Protein AF-A0A5M5BTI8-F1 (afdb_monomer_lite)

InterPro domains:
  IPR045793 PcRGLX/YetA-like [PTHR40081] (1-176)
  IPR048331 PcRGLX/YetA-like, C-terminal alpha/alpha toroid domain [PF21346] (1-176)

pLDDT: mean 92.95, std 5.81, range [56.09, 98.31]

Secondary structure (DSSP, 8-state):
--HHHHHHHHHHHHHHHTSTTGGGBSSS--EE-TTT--EE--S-TT-B---HHHIIIIIHHHHHHHHHH---HHHHHHHHHHHHHHHHHHHHHH------HHHHHHHHHHHT-HHHHHHHHHHHTEEETTEEPPP---EEE-TTTSSS-EEE-TT--HHHHHHHHHHHHHHHHHSPPP-

Structure (mmCIF, N/CA/C/O backbone):
data_AF-A0A5M5BTI8-F1
#
_entry.id   AF-A0A5M5BTI8-F1
#
loop_
_atom_site.group_PDB
_atom_site.id
_atom_site.type_symbol
_atom_site.label_atom_id
_atom_site.label_alt_id
_atom_site.label_comp_id
_atom_site.label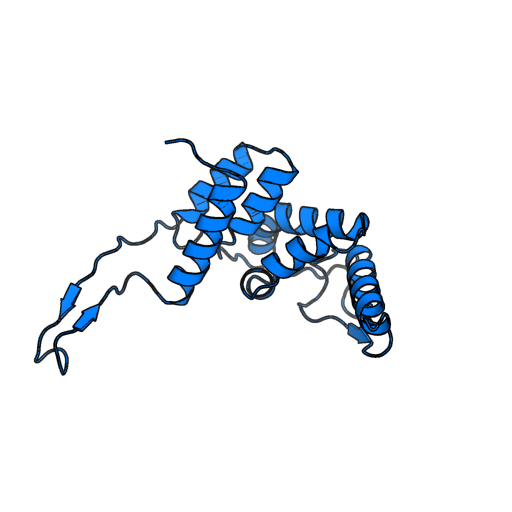_asym_id
_atom_site.label_entity_id
_atom_site.label_seq_id
_atom_site.pdbx_PDB_ins_code
_atom_site.Cartn_x
_atom_site.Cartn_y
_atom_site.Cartn_z
_atom_site.occupancy
_atom_site.B_iso_or_equiv
_atom_site.auth_seq_id
_atom_site.auth_comp_id
_atom_site.auth_asym_id
_atom_site.auth_atom_id
_atom_site.pdbx_PDB_model_num
ATOM 1 N N . GLY A 1 1 ? -28.841 -7.695 1.514 1.00 74.44 1 GLY A N 1
ATOM 2 C CA . GLY A 1 1 ? -27.652 -8.515 1.833 1.00 74.44 1 GLY A CA 1
ATOM 3 C C . GLY A 1 1 ? -27.593 -8.797 3.325 1.00 74.44 1 GLY A C 1
ATOM 4 O O . GLY A 1 1 ? -28.311 -8.140 4.067 1.00 74.44 1 GLY A O 1
ATOM 5 N N . ASN A 1 2 ? -26.773 -9.762 3.759 1.00 89.56 2 ASN A N 1
ATOM 6 C CA . ASN A 1 2 ? -26.616 -10.135 5.174 1.00 89.56 2 ASN A CA 1
ATOM 7 C C . ASN A 1 2 ? -25.820 -9.060 5.940 1.00 89.56 2 ASN A C 1
ATOM 9 O O . ASN A 1 2 ? -24.649 -8.824 5.641 1.00 89.56 2 ASN A O 1
ATOM 13 N N . THR A 1 3 ? -26.453 -8.414 6.921 1.00 92.50 3 THR A N 1
ATOM 14 C CA . THR A 1 3 ? -25.861 -7.297 7.673 1.00 92.50 3 THR A CA 1
ATOM 15 C C . THR A 1 3 ? -24.762 -7.728 8.637 1.00 92.50 3 THR A C 1
ATOM 17 O O . THR A 1 3 ? -23.884 -6.923 8.918 1.00 92.50 3 THR A O 1
ATOM 20 N N . ALA A 1 4 ? -24.722 -8.995 9.062 1.00 93.31 4 ALA A N 1
ATOM 21 C CA . ALA A 1 4 ? -23.727 -9.476 10.019 1.00 93.31 4 ALA A CA 1
ATOM 22 C C . ALA A 1 4 ? -22.282 -9.286 9.522 1.00 93.31 4 ALA A C 1
ATOM 24 O O . ALA A 1 4 ? -21.395 -8.953 10.301 1.00 93.31 4 ALA A O 1
ATOM 25 N N . TYR A 1 5 ? -22.031 -9.456 8.220 1.00 92.44 5 TYR A N 1
ATOM 26 C CA . TYR A 1 5 ? -20.694 -9.255 7.650 1.00 92.44 5 TYR A CA 1
ATOM 27 C C . TYR A 1 5 ? -20.324 -7.777 7.536 1.00 92.44 5 TYR A C 1
ATOM 29 O O . TYR A 1 5 ? -19.199 -7.402 7.856 1.00 92.44 5 TYR A O 1
ATOM 37 N N . ARG A 1 6 ? -21.281 -6.931 7.136 1.00 93.12 6 ARG A N 1
ATOM 38 C CA . ARG A 1 6 ? -21.102 -5.473 7.126 1.00 93.12 6 ARG A CA 1
ATOM 39 C C . ARG A 1 6 ? -20.746 -4.976 8.526 1.00 93.12 6 ARG A C 1
ATOM 41 O O . ARG A 1 6 ? -19.808 -4.203 8.682 1.00 93.12 6 ARG A O 1
ATOM 48 N N . ASP A 1 7 ? -21.472 -5.445 9.533 1.00 95.00 7 ASP A N 1
ATOM 49 C CA . ASP A 1 7 ? -21.300 -4.993 10.911 1.00 95.00 7 ASP A CA 1
ATOM 50 C C . ASP A 1 7 ? -19.938 -5.433 11.479 1.00 95.00 7 ASP A C 1
ATOM 52 O O . ASP A 1 7 ? -19.301 -4.651 12.180 1.00 95.00 7 ASP A O 1
ATOM 56 N N . LYS A 1 8 ? -19.418 -6.607 11.081 1.00 96.12 8 LYS A N 1
ATOM 57 C CA . LYS A 1 8 ? -18.038 -7.030 11.398 1.00 96.12 8 LYS A CA 1
ATOM 58 C C . LYS A 1 8 ? -16.972 -6.138 10.763 1.00 96.12 8 LYS A C 1
ATOM 60 O O . LYS A 1 8 ? -15.989 -5.816 11.423 1.00 96.12 8 LYS A O 1
ATOM 65 N N . ILE A 1 9 ? -17.154 -5.729 9.505 1.00 94.62 9 ILE A N 1
ATOM 66 C CA . ILE A 1 9 ? -16.230 -4.803 8.825 1.00 94.62 9 ILE A CA 1
ATOM 67 C C . ILE A 1 9 ? -16.205 -3.460 9.565 1.00 94.62 9 ILE A C 1
ATOM 69 O O . ILE A 1 9 ? -15.134 -2.952 9.891 1.00 94.62 9 ILE A O 1
ATOM 73 N N . ILE A 1 10 ? -17.384 -2.931 9.908 1.00 95.69 10 ILE A N 1
ATOM 74 C CA . ILE A 1 10 ? -17.522 -1.689 10.680 1.00 95.69 10 ILE A CA 1
ATOM 75 C C . ILE A 1 10 ? -16.850 -1.821 12.053 1.00 95.69 10 ILE A C 1
ATOM 77 O O . ILE A 1 10 ? -16.136 -0.907 12.467 1.00 95.69 10 ILE A O 1
ATOM 81 N N . ALA A 1 11 ? -17.057 -2.941 12.754 1.00 97.25 11 ALA A N 1
ATOM 82 C CA . ALA A 1 11 ? -16.425 -3.205 14.043 1.00 97.25 11 ALA A CA 1
ATOM 83 C C . ALA A 1 11 ? -14.894 -3.193 13.928 1.00 97.25 11 ALA A C 1
ATOM 85 O O . ALA A 1 11 ? -14.240 -2.471 14.677 1.00 97.25 11 ALA A O 1
ATOM 86 N N . GLY A 1 12 ? -14.331 -3.891 12.937 1.00 96.38 12 GLY A N 1
ATOM 87 C CA . GLY A 1 12 ? -12.887 -3.920 12.698 1.00 96.38 12 GLY A CA 1
ATOM 88 C C . GLY A 1 12 ? -12.301 -2.541 12.376 1.00 96.38 12 GLY A C 1
ATOM 89 O O . GLY A 1 12 ? -11.297 -2.146 12.969 1.00 96.38 12 GLY A O 1
ATOM 90 N N . MET A 1 13 ? -12.952 -1.766 11.502 1.00 95.94 13 MET A N 1
ATOM 91 C CA . MET A 1 13 ? -12.521 -0.400 11.160 1.00 95.94 13 MET A CA 1
ATOM 92 C C . MET A 1 13 ? -12.510 0.515 12.393 1.00 95.94 13 MET A C 1
ATOM 94 O O . MET A 1 13 ? -11.534 1.230 12.627 1.00 95.94 13 MET A O 1
ATOM 98 N N . LYS A 1 14 ? -13.565 0.459 13.219 1.00 96.88 14 LYS A N 1
ATOM 99 C CA . LYS A 1 14 ? -13.649 1.229 14.470 1.00 96.88 14 LYS A CA 1
ATOM 100 C C . LYS A 1 14 ? -12.602 0.788 15.487 1.00 96.88 14 LYS A C 1
ATOM 102 O O . LYS A 1 14 ? -11.976 1.640 16.110 1.00 96.88 14 LYS A O 1
ATOM 107 N N . SER A 1 15 ? -12.378 -0.519 15.623 1.00 96.94 15 SER A N 1
ATOM 108 C CA . SER A 1 15 ? -11.334 -1.073 16.483 1.00 96.94 15 SER A CA 1
ATOM 109 C C . SER A 1 15 ? -9.951 -0.550 16.108 1.00 96.94 15 SER A C 1
ATOM 111 O O . SER A 1 15 ? -9.228 -0.085 16.982 1.00 96.94 15 SER A O 1
ATOM 113 N N . ILE A 1 16 ? -9.587 -0.562 14.821 1.00 95.44 16 ILE A N 1
ATOM 114 C CA . ILE A 1 16 ? -8.277 -0.065 14.376 1.00 95.44 16 ILE A CA 1
ATOM 115 C C . ILE A 1 16 ? -8.135 1.439 14.633 1.00 95.44 16 ILE A C 1
ATOM 117 O O . ILE A 1 16 ? -7.068 1.885 15.053 1.00 95.44 16 ILE A O 1
ATOM 121 N N . ALA A 1 17 ? -9.193 2.224 14.410 1.00 95.75 17 ALA A N 1
ATOM 122 C CA . ALA A 1 17 ? -9.155 3.676 14.585 1.00 95.75 17 ALA A CA 1
ATOM 123 C C . ALA A 1 17 ? -8.848 4.115 16.032 1.00 95.75 17 ALA A C 1
ATOM 125 O O . ALA A 1 17 ? -8.283 5.192 16.228 1.00 95.75 17 ALA A O 1
ATOM 126 N N . VAL A 1 18 ? -9.176 3.282 17.029 1.00 95.44 18 VAL A N 1
ATOM 127 C CA . VAL A 1 18 ? -8.920 3.556 18.456 1.00 95.44 18 VAL A CA 1
ATOM 128 C C . VAL A 1 18 ? -7.632 2.924 18.994 1.00 95.44 18 VAL A C 1
ATOM 130 O O . VAL A 1 18 ? -7.297 3.131 20.160 1.00 95.44 18 VAL A O 1
ATOM 133 N N . LEU A 1 19 ? -6.894 2.157 18.182 1.00 95.25 19 LEU A N 1
ATOM 134 C CA . LEU A 1 19 ? -5.602 1.613 18.604 1.00 95.25 19 LEU A CA 1
ATOM 135 C C . LEU A 1 19 ? -4.581 2.742 18.843 1.00 95.25 19 LEU A C 1
ATOM 137 O O . LEU A 1 19 ? -4.604 3.732 18.107 1.00 95.25 19 LEU A O 1
ATOM 141 N N . PRO A 1 20 ? -3.629 2.582 19.788 1.00 93.50 20 PRO A N 1
ATOM 142 C CA . PRO A 1 20 ? -2.697 3.645 20.184 1.00 93.50 20 PRO A CA 1
ATOM 143 C C . PRO A 1 20 ? -1.951 4.306 19.019 1.00 93.50 20 PRO A C 1
ATOM 145 O O . PRO A 1 20 ? -1.828 5.526 18.979 1.00 93.50 20 PRO A O 1
ATOM 148 N N . ASN A 1 21 ? -1.503 3.503 18.048 1.00 94.25 21 ASN A N 1
ATOM 149 C CA . ASN A 1 21 ? -0.819 3.961 16.836 1.00 94.25 21 ASN A CA 1
ATOM 150 C C . ASN A 1 21 ? -1.608 3.621 15.559 1.00 94.25 21 ASN A C 1
ATOM 152 O O . ASN A 1 21 ? -1.045 3.599 14.462 1.00 94.25 21 ASN A O 1
ATOM 156 N N . ARG A 1 22 ? -2.913 3.332 15.685 1.00 94.75 22 ARG A N 1
ATOM 157 C CA . ARG A 1 22 ? -3.812 2.995 14.568 1.00 94.75 22 ARG A CA 1
ATOM 158 C C . ARG A 1 22 ? -3.235 1.871 13.698 1.00 94.75 22 ARG A C 1
ATOM 160 O O . ARG A 1 22 ? -2.819 0.851 14.246 1.00 94.75 22 ARG A O 1
ATOM 167 N N . LEU A 1 23 ? -3.154 2.060 12.375 1.00 94.62 23 LEU A N 1
ATOM 168 C CA . LEU A 1 23 ? -2.601 1.087 11.422 1.00 94.62 23 LEU A CA 1
ATOM 169 C C . LEU A 1 23 ? -1.111 0.757 11.635 1.00 94.62 23 LEU A C 1
ATOM 171 O O . LEU A 1 23 ? -0.641 -0.233 11.083 1.00 94.62 23 LEU A O 1
ATOM 175 N N . PHE A 1 24 ? -0.372 1.541 12.427 1.00 95.69 24 PHE A N 1
ATOM 176 C CA . PHE A 1 24 ? 1.012 1.220 12.789 1.00 95.69 24 PHE A CA 1
ATOM 177 C C . PHE A 1 24 ? 1.113 0.335 14.038 1.00 95.69 24 PHE A C 1
ATOM 179 O O . PHE A 1 24 ? 2.211 -0.072 14.393 1.00 95.69 24 PHE A O 1
ATOM 186 N N . THR A 1 25 ? 0.008 0.040 14.728 1.00 94.75 25 THR A N 1
ATOM 187 C CA . THR A 1 25 ? 0.032 -0.654 16.025 1.00 94.75 25 THR A CA 1
ATOM 188 C C . THR A 1 25 ? 0.487 -2.108 15.905 1.00 94.75 25 THR A C 1
ATOM 190 O O . THR A 1 25 ? -0.063 -2.883 15.123 1.00 94.75 25 THR A O 1
ATOM 193 N N . GLY A 1 26 ? 1.416 -2.501 16.778 1.00 89.62 26 GLY A N 1
ATOM 194 C CA . GLY A 1 26 ? 1.743 -3.893 17.072 1.00 89.62 26 GLY A CA 1
ATOM 195 C C . GLY A 1 26 ? 2.698 -4.578 16.094 1.00 89.62 26 GLY A C 1
ATOM 196 O O . GLY A 1 26 ? 3.320 -3.929 15.257 1.00 89.62 26 GLY A O 1
ATOM 197 N N . PRO A 1 27 ? 2.868 -5.909 16.200 1.00 85.50 27 PRO A N 1
ATOM 198 C CA . PRO A 1 27 ? 3.860 -6.673 15.441 1.00 85.50 27 PRO A CA 1
ATOM 199 C C . PRO A 1 27 ? 3.352 -7.109 14.052 1.00 85.50 27 PRO A C 1
ATOM 201 O O . PRO A 1 27 ? 3.756 -8.154 13.547 1.00 85.50 27 PRO A O 1
ATOM 204 N N . LYS A 1 28 ? 2.468 -6.319 13.423 1.00 83.31 28 LYS A N 1
ATOM 205 C CA . LYS A 1 28 ? 1.723 -6.570 12.165 1.00 83.31 28 LYS A CA 1
ATOM 206 C C . LYS A 1 28 ? 0.477 -7.438 12.333 1.00 83.31 28 LYS A C 1
ATOM 208 O O . LYS A 1 28 ? -0.552 -7.112 11.752 1.00 83.31 28 LYS A O 1
ATOM 213 N N . ALA A 1 29 ? 0.560 -8.520 13.106 1.00 82.94 29 ALA A N 1
ATOM 214 C CA . ALA A 1 29 ? -0.597 -9.344 13.452 1.00 82.94 29 ALA A CA 1
ATOM 215 C C . ALA A 1 29 ? -1.222 -8.860 14.767 1.00 82.94 29 ALA A C 1
ATOM 217 O O . ALA A 1 29 ? -0.510 -8.626 15.744 1.00 82.94 29 ALA A O 1
ATOM 218 N N . LEU A 1 30 ? -2.546 -8.720 14.776 1.00 91.44 30 LEU A N 1
ATOM 219 C CA . LEU A 1 30 ? -3.338 -8.268 15.919 1.00 91.44 30 LEU A CA 1
ATOM 220 C C . LEU A 1 30 ? -4.349 -9.342 16.333 1.00 91.44 30 LEU A C 1
ATOM 222 O O . LEU A 1 30 ? -4.598 -10.293 15.589 1.00 91.44 30 LEU A O 1
ATOM 226 N N . GLY A 1 31 ? -4.935 -9.178 17.519 1.00 93.94 31 GLY A N 1
ATOM 227 C CA . GLY A 1 31 ? -6.044 -10.009 17.972 1.00 93.94 31 GLY A CA 1
ATOM 228 C C . GLY A 1 31 ? -7.295 -9.730 17.141 1.00 93.94 31 GLY A C 1
ATOM 229 O O . GLY A 1 31 ? -7.586 -8.579 16.818 1.00 93.94 31 GLY A O 1
ATOM 230 N N . PHE A 1 32 ? -8.035 -10.780 16.791 1.00 95.00 32 PHE A N 1
ATOM 231 C CA . PHE A 1 32 ? -9.286 -10.690 16.043 1.00 95.00 32 PHE A CA 1
ATOM 232 C C . PHE A 1 32 ? -10.300 -11.663 16.633 1.00 95.00 32 PHE A C 1
ATOM 234 O O . PHE A 1 32 ? -10.042 -12.865 16.676 1.00 95.00 32 PHE A O 1
ATOM 241 N N . ASP A 1 33 ? -11.454 -11.154 17.059 1.00 96.06 33 ASP A N 1
ATOM 242 C CA . ASP A 1 33 ? -12.591 -11.979 17.466 1.00 96.06 33 ASP A CA 1
ATOM 243 C C . ASP A 1 33 ? -13.474 -12.288 16.240 1.00 96.06 33 ASP A C 1
ATOM 245 O O . ASP A 1 33 ? -14.164 -11.395 15.734 1.00 96.06 33 ASP A O 1
ATOM 249 N N . PRO A 1 34 ? -13.530 -13.549 15.762 1.00 94.81 34 PRO A N 1
ATOM 250 C CA . PRO A 1 34 ? -14.300 -13.903 14.573 1.00 94.81 34 PRO A CA 1
ATOM 251 C C . PRO A 1 34 ? -15.809 -13.731 14.736 1.00 94.81 34 PRO A C 1
ATOM 253 O O . PRO A 1 34 ? -16.522 -13.649 13.731 1.00 94.81 34 PRO A O 1
ATOM 256 N N . SER A 1 35 ? -16.322 -13.718 15.968 1.00 94.88 35 SER A N 1
ATOM 257 C CA . SER A 1 35 ? -17.752 -13.597 16.243 1.00 94.88 35 SER A CA 1
ATOM 258 C C . SER A 1 35 ? -18.233 -12.150 16.120 1.00 94.88 35 SER A C 1
ATOM 260 O O . SER A 1 35 ? -19.275 -11.915 15.505 1.00 94.88 35 SER A O 1
ATOM 262 N N . THR A 1 36 ? -17.438 -11.189 16.598 1.00 95.25 36 THR A N 1
ATOM 263 C CA . THR A 1 36 ? -17.796 -9.762 16.662 1.00 95.25 36 THR A CA 1
ATOM 264 C C . THR A 1 36 ? -17.112 -8.902 15.599 1.00 95.25 36 THR A C 1
ATOM 266 O O . THR A 1 36 ? -17.628 -7.846 15.244 1.00 95.25 36 THR A O 1
ATOM 269 N N . GLY A 1 37 ? -15.976 -9.345 15.055 1.00 96.38 37 GLY A N 1
ATOM 270 C CA . GLY A 1 37 ? -15.135 -8.542 14.167 1.00 96.38 37 GLY A CA 1
ATOM 271 C C . GLY A 1 37 ? -14.258 -7.519 14.898 1.00 96.38 37 GLY A C 1
ATOM 272 O O . GLY A 1 37 ? -13.602 -6.713 14.243 1.00 96.38 37 GLY A O 1
ATOM 273 N N . ILE A 1 38 ? -14.245 -7.535 16.236 1.00 97.00 38 ILE A N 1
ATOM 274 C CA . ILE A 1 38 ? -13.424 -6.636 17.050 1.00 97.00 38 ILE A CA 1
ATOM 275 C C . ILE A 1 38 ? -11.949 -6.997 16.874 1.00 97.00 38 ILE A C 1
ATOM 277 O O . ILE A 1 38 ? -11.560 -8.164 16.969 1.00 97.00 38 ILE A O 1
ATOM 281 N N . ILE A 1 39 ? -11.134 -5.967 16.649 1.00 95.94 39 ILE A N 1
ATOM 282 C CA . ILE A 1 39 ? -9.675 -6.064 16.620 1.00 95.94 39 ILE A CA 1
ATOM 283 C C . ILE A 1 39 ? -9.120 -5.518 17.936 1.00 95.94 39 ILE A C 1
ATOM 285 O O . ILE A 1 39 ? -9.514 -4.442 18.390 1.00 95.94 39 ILE A O 1
ATOM 289 N N . THR A 1 40 ? -8.202 -6.257 18.550 1.00 93.94 40 THR A N 1
ATOM 290 C CA . THR A 1 40 ? -7.533 -5.884 19.801 1.00 93.94 40 THR A CA 1
ATOM 291 C C . THR A 1 40 ? -6.023 -5.994 19.654 1.00 93.94 40 THR A C 1
ATOM 293 O O . THR A 1 40 ? -5.504 -6.603 18.718 1.00 93.94 40 THR A O 1
ATOM 296 N N . THR A 1 41 ? -5.295 -5.399 20.592 1.00 90.25 41 THR A N 1
ATOM 297 C CA . THR A 1 41 ? -3.858 -5.610 20.707 1.00 90.25 41 THR A CA 1
ATOM 298 C C . THR A 1 41 ? -3.511 -6.072 22.114 1.00 90.25 41 THR A C 1
ATOM 300 O O . THR A 1 41 ? -3.932 -5.457 23.091 1.00 90.25 41 THR A O 1
ATOM 303 N N . GLU A 1 42 ? -2.754 -7.163 22.206 1.00 85.19 42 GLU A N 1
ATOM 304 C CA . GLU A 1 42 ? -2.158 -7.658 23.456 1.00 85.19 42 GLU A CA 1
ATOM 305 C C . GLU A 1 42 ? -0.656 -7.336 23.529 1.00 85.19 42 GLU A C 1
ATOM 307 O O . GLU A 1 42 ? 0.039 -7.761 24.450 1.00 85.19 42 GLU A O 1
ATOM 312 N N . CYS A 1 43 ? -0.127 -6.600 22.544 1.00 82.94 43 CYS A N 1
ATOM 313 C CA . CYS A 1 43 ? 1.277 -6.211 22.521 1.00 82.94 43 CYS A CA 1
ATOM 314 C C . CYS A 1 43 ? 1.538 -4.952 23.358 1.00 82.94 43 CYS A C 1
ATOM 316 O O . CYS A 1 43 ? 0.614 -4.269 23.800 1.00 82.94 43 CYS A O 1
ATOM 318 N N . ASP A 1 44 ? 2.819 -4.602 23.508 1.00 87.88 44 ASP A N 1
ATOM 319 C CA . ASP A 1 44 ? 3.222 -3.293 24.028 1.00 87.88 44 ASP A CA 1
ATOM 320 C C . ASP A 1 44 ? 2.485 -2.174 23.253 1.00 87.88 44 ASP A C 1
ATOM 322 O O . ASP A 1 44 ? 2.626 -2.104 22.026 1.00 87.88 44 ASP A O 1
ATOM 326 N N . PRO A 1 45 ? 1.710 -1.296 23.923 1.00 85.12 45 PRO A N 1
ATOM 327 C CA . PRO A 1 45 ? 0.992 -0.193 23.283 1.00 85.12 45 PRO A CA 1
ATOM 328 C C . PRO A 1 45 ? 1.887 0.776 22.500 1.00 85.12 45 PRO A C 1
ATOM 330 O O . PRO A 1 45 ? 1.394 1.504 21.640 1.00 85.12 45 PRO A O 1
ATOM 333 N N . LYS A 1 46 ? 3.191 0.811 22.797 1.00 89.75 46 LYS A N 1
ATOM 334 C CA . LYS A 1 46 ? 4.179 1.647 22.102 1.00 89.75 46 LYS A CA 1
ATOM 335 C C . LYS A 1 46 ? 4.788 0.970 20.879 1.00 89.75 46 LYS A C 1
ATOM 337 O O . LYS A 1 46 ? 5.519 1.623 20.140 1.00 89.75 46 LYS A O 1
ATOM 342 N N . LEU A 1 47 ? 4.529 -0.321 20.673 1.00 93.00 47 LEU A N 1
ATOM 343 C CA . LEU A 1 47 ? 5.080 -1.046 19.541 1.00 93.00 47 LEU A CA 1
ATOM 344 C C . LEU A 1 47 ? 4.444 -0.542 18.245 1.00 93.00 47 LEU A C 1
ATOM 346 O O . LEU A 1 47 ? 3.228 -0.635 18.053 1.00 93.00 47 LEU A O 1
ATOM 350 N N . GLU A 1 48 ? 5.295 -0.049 17.352 1.00 95.00 48 GLU A N 1
ATOM 351 C CA . GLU A 1 48 ? 4.921 0.379 16.013 1.00 95.00 48 GLU A CA 1
ATOM 352 C C . GLU A 1 48 ? 5.597 -0.486 14.945 1.00 95.00 48 GLU A C 1
ATOM 354 O O . GLU A 1 48 ? 6.739 -0.925 15.095 1.00 95.00 48 GLU A O 1
ATOM 359 N N . THR A 1 49 ? 4.913 -0.695 13.824 1.00 93.81 49 THR A N 1
ATOM 360 C CA . THR A 1 49 ?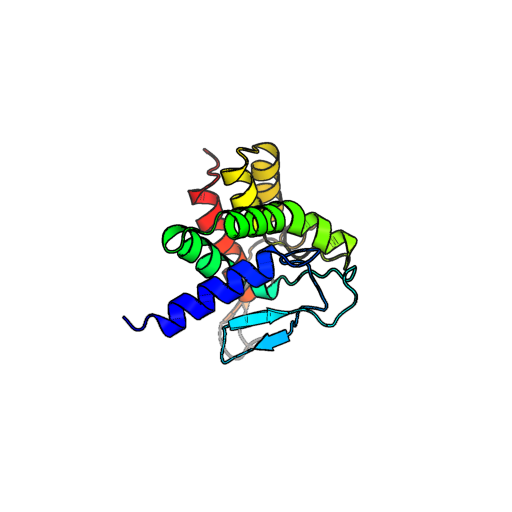 5.454 -1.390 12.657 1.00 93.81 49 THR A CA 1
ATOM 361 C C . THR A 1 49 ? 4.907 -0.809 11.360 1.00 93.81 49 THR A C 1
ATOM 363 O O . THR A 1 49 ? 3.885 -0.130 11.341 1.00 93.81 49 THR A O 1
ATOM 366 N N . THR A 1 50 ? 5.557 -1.139 10.246 1.00 94.25 50 THR A N 1
ATOM 367 C CA . THR A 1 50 ? 5.010 -0.932 8.901 1.00 94.25 50 THR A CA 1
ATOM 368 C C . THR A 1 50 ? 4.915 -2.258 8.157 1.00 94.25 50 THR A C 1
ATOM 370 O O . THR A 1 50 ? 5.695 -3.189 8.384 1.00 94.25 50 THR A O 1
ATOM 373 N N . ASN A 1 51 ? 3.942 -2.360 7.252 1.00 89.94 51 ASN A N 1
ATOM 374 C CA . ASN A 1 51 ? 3.749 -3.538 6.419 1.00 89.94 51 ASN A CA 1
ATOM 375 C C . ASN A 1 51 ? 3.419 -3.141 4.975 1.00 89.94 51 ASN A C 1
ATOM 377 O O . ASN A 1 51 ? 2.267 -2.861 4.653 1.00 89.94 51 ASN A O 1
ATOM 381 N N . HIS A 1 52 ? 4.423 -3.171 4.094 1.00 88.12 52 HIS A N 1
ATOM 382 C CA . HIS A 1 52 ? 4.234 -2.824 2.681 1.00 88.12 52 HIS A CA 1
ATOM 383 C C . HIS A 1 52 ? 3.317 -3.816 1.964 1.00 88.12 52 HIS A C 1
ATOM 385 O O . HIS A 1 52 ? 2.582 -3.411 1.068 1.00 88.12 52 HIS A O 1
ATOM 391 N N . LEU A 1 53 ? 3.306 -5.087 2.389 1.00 91.06 53 LEU A N 1
ATOM 392 C CA . LEU A 1 53 ? 2.467 -6.127 1.791 1.00 91.06 53 LEU A CA 1
ATOM 393 C C . LEU A 1 53 ? 0.981 -5.801 1.935 1.00 91.06 53 LEU A C 1
ATOM 395 O O . LEU A 1 53 ? 0.235 -5.970 0.977 1.00 91.06 53 LEU A O 1
ATOM 399 N N . MET A 1 54 ? 0.570 -5.264 3.091 1.00 90.94 54 MET A N 1
ATOM 400 C CA . MET A 1 54 ? -0.813 -4.827 3.309 1.00 90.94 54 MET A CA 1
ATOM 401 C C . MET A 1 54 ? -1.231 -3.811 2.245 1.00 90.94 54 MET A C 1
ATOM 403 O O . MET A 1 54 ? -2.301 -3.939 1.657 1.00 90.94 54 MET A O 1
ATOM 407 N N . THR A 1 55 ? -0.357 -2.854 1.933 1.00 90.62 55 THR A N 1
ATOM 408 C CA . THR A 1 55 ? -0.689 -1.814 0.966 1.00 90.62 55 THR A CA 1
ATOM 409 C C . THR A 1 55 ? -0.688 -2.325 -0.471 1.00 90.62 55 THR A C 1
ATOM 411 O O . THR A 1 55 ? -1.567 -1.921 -1.223 1.00 90.62 55 THR A O 1
ATOM 414 N N . ILE A 1 56 ? 0.257 -3.185 -0.877 1.00 92.56 56 ILE A N 1
ATOM 415 C CA . ILE A 1 56 ? 0.426 -3.600 -2.289 1.00 92.56 56 ILE A CA 1
ATOM 416 C C . ILE A 1 56 ? -0.412 -4.822 -2.700 1.00 92.56 56 ILE A C 1
ATOM 418 O O . ILE A 1 56 ? -0.578 -5.067 -3.889 1.00 92.56 56 ILE A O 1
ATOM 422 N N . MET A 1 57 ? -0.955 -5.587 -1.747 1.00 92.75 57 MET A N 1
ATOM 423 C CA . MET A 1 57 ? -1.758 -6.794 -2.010 1.00 92.75 57 MET A CA 1
ATOM 424 C C . MET A 1 57 ? -3.272 -6.517 -1.998 1.00 92.75 57 MET A C 1
ATOM 426 O O . MET A 1 57 ? -4.045 -7.280 -1.424 1.00 92.75 57 MET A O 1
ATOM 430 N N . GLY A 1 58 ? -3.708 -5.404 -2.591 1.00 93.56 58 GLY A N 1
ATOM 431 C CA . GLY A 1 58 ? -5.128 -5.033 -2.681 1.00 93.56 58 GLY A CA 1
ATOM 432 C C . GLY A 1 58 ? -5.678 -4.241 -1.489 1.00 93.56 58 GLY A C 1
ATOM 433 O O . GLY A 1 58 ? -6.798 -3.736 -1.553 1.00 93.56 58 GLY A O 1
ATOM 434 N N . GLY A 1 59 ? -4.920 -4.098 -0.394 1.00 94.12 59 GLY A N 1
ATOM 435 C CA . GLY A 1 59 ? -5.391 -3.369 0.788 1.00 94.12 59 GLY A CA 1
ATOM 436 C C . GLY A 1 59 ? -5.618 -1.879 0.528 1.00 94.12 59 GLY A C 1
ATOM 437 O O . GLY A 1 59 ? -6.547 -1.302 1.086 1.00 94.12 59 GLY A O 1
ATOM 438 N N . PHE A 1 60 ? -4.829 -1.268 -0.360 1.00 95.94 60 PHE A N 1
ATOM 439 C CA . PHE A 1 60 ? -5.031 0.118 -0.785 1.00 95.94 60 PHE A CA 1
ATOM 440 C C . PHE A 1 60 ? -6.367 0.308 -1.516 1.00 95.94 60 PHE A C 1
ATOM 442 O O . PHE A 1 60 ? -7.138 1.208 -1.190 1.00 95.94 60 PHE A O 1
ATOM 449 N N . GLU A 1 61 ? -6.652 -0.562 -2.483 1.00 95.94 61 GLU A N 1
ATOM 450 C CA . GLU A 1 61 ? -7.873 -0.543 -3.283 1.00 95.94 61 GLU A CA 1
ATOM 451 C C . GLU A 1 61 ? -9.103 -0.771 -2.398 1.00 95.94 61 GLU A C 1
ATOM 453 O O . GLU A 1 61 ? -10.018 0.052 -2.394 1.00 95.94 61 GLU A O 1
ATOM 458 N N . ILE A 1 62 ? -9.077 -1.820 -1.566 1.00 94.81 62 ILE A N 1
ATOM 459 C CA . ILE A 1 62 ? -10.172 -2.145 -0.644 1.00 94.81 62 ILE A CA 1
ATOM 460 C C . ILE A 1 62 ? -10.414 -0.991 0.335 1.00 94.81 62 ILE A C 1
ATOM 462 O O . ILE A 1 62 ? -11.564 -0.613 0.555 1.00 94.81 62 ILE A O 1
ATOM 466 N N . ALA A 1 63 ? -9.361 -0.393 0.905 1.00 93.69 63 ALA A N 1
ATOM 467 C CA . ALA A 1 63 ? -9.512 0.745 1.808 1.00 93.69 63 ALA A CA 1
ATOM 468 C C . ALA A 1 63 ? -10.239 1.911 1.125 1.00 93.69 63 ALA A C 1
ATOM 470 O O . ALA A 1 63 ? -11.209 2.425 1.680 1.00 93.69 63 ALA A O 1
ATOM 471 N N . ASN A 1 64 ? -9.829 2.284 -0.089 1.00 93.31 64 ASN A N 1
ATOM 472 C CA . ASN A 1 64 ? -10.417 3.406 -0.822 1.00 93.31 64 ASN A CA 1
ATOM 473 C C . ASN A 1 64 ? -11.851 3.127 -1.302 1.00 93.31 64 ASN A C 1
ATOM 475 O O . ASN A 1 64 ? -12.697 4.022 -1.254 1.00 93.31 64 ASN A O 1
ATOM 479 N N . GLU A 1 65 ? -12.161 1.899 -1.720 1.00 93.50 65 GLU A N 1
ATOM 480 C CA . GLU A 1 65 ? -13.532 1.504 -2.060 1.00 93.50 65 GLU A CA 1
ATOM 481 C C . GLU A 1 65 ? -14.444 1.527 -0.830 1.00 93.50 65 GLU A C 1
ATOM 483 O O .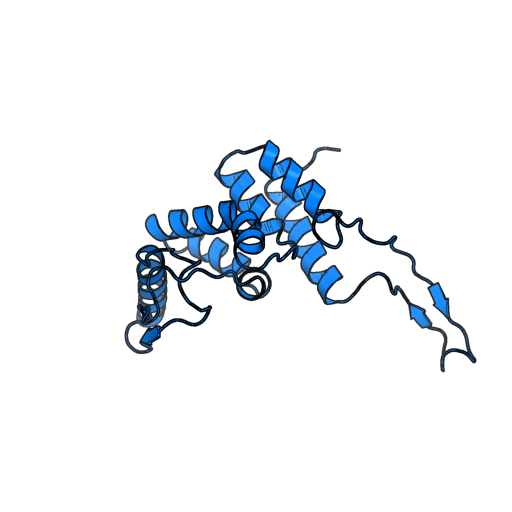 GLU A 1 65 ? -15.551 2.072 -0.883 1.00 93.50 65 GLU A O 1
ATOM 488 N N . MET A 1 66 ? -13.969 1.007 0.309 1.00 91.31 66 MET A N 1
ATOM 489 C CA . MET A 1 66 ? -14.727 1.023 1.562 1.00 91.31 66 MET A CA 1
ATOM 490 C C . MET A 1 66 ? -15.056 2.446 2.019 1.00 91.31 66 MET A C 1
ATOM 492 O O . MET A 1 66 ? -16.176 2.668 2.474 1.00 91.31 66 MET A O 1
ATOM 496 N N . MET A 1 67 ? -14.156 3.420 1.823 1.00 89.19 67 MET A N 1
ATOM 497 C CA . MET A 1 67 ? -14.426 4.835 2.141 1.00 89.19 67 MET A CA 1
ATOM 498 C C . MET A 1 67 ? -15.634 5.411 1.390 1.00 89.19 67 MET A C 1
ATOM 500 O O . MET A 1 67 ? -16.238 6.373 1.857 1.00 89.19 67 MET A O 1
ATOM 504 N N . ARG A 1 68 ? -15.992 4.861 0.220 1.00 88.81 68 ARG A N 1
ATOM 505 C CA . ARG A 1 68 ? -17.169 5.298 -0.553 1.00 88.81 68 ARG A CA 1
ATOM 506 C C . ARG A 1 68 ? -18.460 4.617 -0.107 1.00 88.81 68 ARG A C 1
ATOM 508 O O . ARG A 1 68 ? -19.539 5.128 -0.393 1.00 88.81 68 ARG A O 1
ATOM 515 N N . MET A 1 69 ? -18.355 3.457 0.538 1.00 90.69 69 MET A N 1
ATOM 516 C CA . MET A 1 69 ? -19.495 2.616 0.910 1.00 90.69 69 MET A CA 1
ATOM 517 C C . MET A 1 69 ? -19.890 2.750 2.382 1.00 90.69 69 MET A C 1
ATOM 519 O O . MET A 1 69 ? -21.056 2.546 2.719 1.00 90.69 69 MET A O 1
ATOM 523 N N . ILE A 1 70 ? -18.928 3.045 3.257 1.00 91.12 70 ILE A N 1
ATOM 524 C CA . ILE A 1 70 ? -19.108 3.063 4.707 1.00 91.12 70 ILE A CA 1
ATOM 525 C C . ILE A 1 70 ? -18.559 4.380 5.256 1.00 91.12 70 ILE A C 1
ATOM 527 O O . ILE A 1 70 ? -17.360 4.642 5.178 1.00 91.12 70 ILE A O 1
ATOM 531 N N . ASP A 1 71 ? -19.435 5.192 5.845 1.00 92.44 71 ASP A N 1
ATOM 532 C CA . ASP A 1 71 ? -19.045 6.460 6.460 1.00 92.44 71 ASP A CA 1
ATOM 533 C C . ASP A 1 71 ? -18.601 6.243 7.915 1.00 92.44 71 ASP A C 1
ATOM 535 O O . ASP A 1 71 ? -19.419 6.051 8.818 1.00 92.44 71 ASP A O 1
ATOM 539 N N . ILE A 1 72 ? -17.283 6.205 8.124 1.00 95.44 72 ILE A N 1
ATOM 540 C CA . ILE A 1 72 ? -16.641 6.141 9.443 1.00 95.44 72 ILE A CA 1
ATOM 541 C C . ILE A 1 72 ? -15.546 7.218 9.467 1.00 95.44 72 ILE A C 1
ATOM 543 O O . ILE A 1 72 ? -14.431 6.964 8.992 1.00 95.44 72 ILE A O 1
ATOM 547 N N . PRO A 1 73 ? -15.836 8.425 9.985 1.00 95.00 73 PRO A N 1
ATOM 548 C CA . PRO A 1 73 ? -14.896 9.545 9.973 1.00 95.00 73 PRO A CA 1
ATOM 549 C C . PRO A 1 73 ? -13.546 9.220 10.622 1.00 95.00 73 PRO A C 1
ATOM 551 O O . PRO A 1 73 ? -12.500 9.610 10.107 1.00 95.00 73 PRO A O 1
ATOM 554 N N . GLU A 1 74 ? -13.551 8.450 11.709 1.00 95.62 74 GLU A N 1
ATOM 555 C CA . GLU A 1 74 ? -12.344 8.060 12.440 1.00 95.62 74 GLU A CA 1
ATOM 556 C C . GLU A 1 74 ? -11.464 7.105 11.623 1.00 95.62 74 GLU A C 1
ATOM 558 O O . GLU A 1 74 ? -10.238 7.155 11.707 1.00 95.62 74 GLU A O 1
ATOM 563 N N . TRP A 1 75 ? -12.075 6.258 10.789 1.00 95.69 75 TRP A N 1
ATOM 564 C CA . TRP A 1 75 ? -11.340 5.390 9.870 1.00 95.69 75 TRP A CA 1
ATOM 565 C C . TRP A 1 75 ? -10.727 6.190 8.721 1.00 95.69 75 TRP A C 1
ATOM 567 O O . TRP A 1 75 ? -9.572 5.963 8.361 1.00 95.69 75 TRP A O 1
ATOM 577 N N . LYS A 1 76 ? -11.469 7.160 8.172 1.00 95.19 76 LYS A N 1
ATOM 578 C CA . LYS A 1 76 ? -10.954 8.071 7.141 1.00 95.19 76 LYS A CA 1
ATOM 579 C C . LYS A 1 76 ? -9.728 8.834 7.635 1.00 95.19 76 LYS A C 1
ATOM 581 O O . LYS A 1 76 ? -8.733 8.914 6.914 1.00 95.19 76 LYS A O 1
ATOM 586 N N . ASP A 1 77 ? -9.793 9.342 8.862 1.00 96.38 77 ASP A N 1
ATOM 587 C CA . ASP A 1 77 ? -8.669 10.003 9.520 1.00 96.38 77 ASP A CA 1
ATOM 588 C C . ASP A 1 77 ? -7.491 9.038 9.732 1.00 96.38 77 ASP A C 1
ATOM 590 O O . ASP A 1 77 ? -6.366 9.345 9.345 1.00 96.38 77 ASP A O 1
ATOM 594 N N . ALA A 1 78 ? -7.744 7.831 10.249 1.00 96.62 78 ALA A N 1
ATOM 595 C CA . ALA A 1 78 ? -6.705 6.826 10.470 1.00 96.62 78 ALA A CA 1
ATOM 596 C C . ALA A 1 78 ? -5.996 6.383 9.178 1.00 96.62 78 ALA A C 1
ATOM 598 O O . ALA A 1 78 ? -4.774 6.225 9.168 1.00 96.62 78 ALA A O 1
ATOM 599 N N . TRP A 1 79 ? -6.737 6.204 8.082 1.00 96.81 79 TRP A N 1
ATOM 600 C CA . TRP A 1 79 ? -6.171 5.831 6.786 1.00 96.81 79 TRP A CA 1
ATOM 601 C C . TRP A 1 79 ? -5.355 6.964 6.162 1.00 96.81 79 TRP A C 1
ATOM 603 O O . TRP A 1 79 ? -4.261 6.714 5.658 1.00 96.81 79 TRP A O 1
ATOM 613 N N . LEU A 1 80 ? -5.843 8.208 6.227 1.00 97.31 80 LEU A N 1
ATOM 614 C CA . LEU A 1 80 ? -5.105 9.370 5.729 1.00 97.31 80 LEU A CA 1
ATOM 615 C C . LEU A 1 80 ? -3.811 9.600 6.514 1.00 97.31 80 LEU A C 1
ATOM 617 O O . LEU A 1 80 ? -2.761 9.842 5.923 1.00 97.31 80 LEU A O 1
ATOM 621 N N . ASP A 1 81 ? -3.879 9.464 7.834 1.00 97.44 81 ASP A N 1
ATOM 622 C CA . ASP A 1 81 ? -2.733 9.539 8.733 1.00 97.44 81 ASP A CA 1
ATOM 623 C C . ASP A 1 81 ? -1.692 8.444 8.438 1.00 97.44 81 ASP A C 1
ATOM 625 O O . ASP A 1 81 ? -0.497 8.731 8.304 1.00 97.44 81 ASP A O 1
ATOM 629 N N . HIS A 1 82 ? -2.141 7.199 8.244 1.00 97.19 82 HIS A N 1
ATOM 630 C CA . HIS A 1 82 ? -1.281 6.112 7.781 1.00 97.19 82 HIS A CA 1
ATOM 631 C C . HIS A 1 82 ? -0.633 6.460 6.443 1.00 97.19 82 HIS A C 1
ATOM 633 O O . HIS A 1 82 ? 0.586 6.369 6.311 1.00 97.19 82 HIS A O 1
ATOM 639 N N . ALA A 1 83 ? -1.424 6.918 5.473 1.00 97.50 83 ALA A N 1
ATOM 640 C CA . ALA A 1 83 ? -0.941 7.210 4.138 1.00 97.50 83 ALA A CA 1
ATOM 641 C C . ALA A 1 83 ? 0.130 8.311 4.115 1.00 97.50 83 ALA A C 1
ATOM 643 O O . ALA A 1 83 ? 1.175 8.149 3.485 1.00 97.50 83 ALA A O 1
ATOM 644 N N . ALA A 1 84 ? -0.096 9.391 4.865 1.00 97.69 84 ALA A N 1
ATOM 645 C CA . ALA A 1 84 ? 0.812 10.528 4.944 1.00 97.69 84 ALA A CA 1
ATOM 646 C C . ALA A 1 84 ? 2.126 10.199 5.672 1.00 97.69 84 ALA A C 1
ATOM 648 O O . ALA A 1 84 ? 3.176 10.744 5.331 1.00 97.69 84 ALA A O 1
ATOM 649 N N . ARG A 1 85 ? 2.093 9.318 6.684 1.00 97.38 85 ARG A N 1
ATOM 650 C CA . ARG A 1 85 ? 3.269 9.002 7.518 1.00 97.38 85 ARG A CA 1
ATOM 651 C C . ARG A 1 85 ? 3.997 7.722 7.125 1.00 97.38 85 ARG A C 1
ATOM 653 O O . ARG A 1 85 ? 5.101 7.501 7.625 1.00 97.38 85 ARG A O 1
ATOM 660 N N . TYR A 1 86 ? 3.422 6.892 6.254 1.00 97.06 86 TYR A N 1
ATOM 661 C CA . TYR A 1 86 ? 3.928 5.549 5.964 1.00 97.06 86 TYR A CA 1
ATOM 662 C C . TYR A 1 86 ? 5.403 5.535 5.566 1.00 97.06 86 TYR A C 1
ATOM 664 O O . TYR A 1 86 ? 6.183 4.798 6.163 1.00 97.06 86 TYR A O 1
ATOM 672 N N . LYS A 1 87 ? 5.797 6.374 4.600 1.00 94.88 87 LYS A N 1
ATOM 673 C CA . LYS A 1 87 ? 7.180 6.441 4.108 1.00 94.88 87 LYS A CA 1
ATOM 674 C C . LYS A 1 87 ? 8.165 6.743 5.239 1.00 94.88 87 LYS A C 1
ATOM 676 O O . LYS A 1 87 ? 9.099 5.980 5.477 1.00 94.88 87 LYS A O 1
ATOM 681 N N . LYS A 1 88 ? 7.895 7.810 5.997 1.00 95.88 88 LYS A N 1
ATOM 682 C CA . LYS A 1 88 ? 8.703 8.215 7.154 1.00 95.88 88 LYS A CA 1
ATOM 683 C C . LYS A 1 88 ? 8.794 7.093 8.194 1.00 95.88 88 LYS A C 1
ATOM 685 O O . LYS A 1 88 ? 9.891 6.747 8.620 1.00 95.88 88 LYS A O 1
ATOM 690 N N . LYS A 1 89 ? 7.665 6.474 8.550 1.00 96.25 89 LYS A N 1
ATOM 691 C CA . LYS A 1 89 ? 7.614 5.373 9.526 1.00 96.25 89 LYS A CA 1
ATOM 692 C C . LYS A 1 89 ? 8.339 4.116 9.043 1.00 96.25 89 LYS A C 1
ATOM 694 O O . LYS A 1 89 ? 8.996 3.455 9.842 1.00 96.25 89 LYS A O 1
ATOM 699 N N . ALA A 1 90 ? 8.263 3.786 7.755 1.00 95.44 90 ALA A N 1
ATOM 700 C CA . ALA A 1 90 ? 8.963 2.636 7.184 1.00 95.44 90 ALA A CA 1
ATOM 701 C C . ALA A 1 90 ? 10.486 2.790 7.313 1.00 95.44 90 ALA A C 1
ATOM 703 O O . ALA A 1 90 ? 11.177 1.830 7.677 1.00 95.44 90 ALA A O 1
ATOM 704 N N . TRP A 1 91 ? 10.990 4.008 7.102 1.00 94.75 91 TRP A N 1
ATOM 705 C CA . TRP A 1 91 ? 12.390 4.344 7.331 1.00 94.75 91 TRP A CA 1
ATOM 706 C C . TRP A 1 91 ? 12.758 4.339 8.822 1.00 94.75 91 TRP A C 1
ATOM 708 O O . TRP A 1 91 ? 13.674 3.624 9.213 1.00 94.75 91 TRP A O 1
ATOM 718 N N . GLU A 1 92 ? 12.021 5.060 9.669 1.00 96.44 92 GLU A N 1
ATOM 719 C CA . GLU A 1 92 ? 12.328 5.183 11.105 1.00 96.44 92 GLU A CA 1
ATOM 720 C C . GLU A 1 92 ? 12.323 3.836 11.844 1.00 96.44 92 GLU A C 1
ATOM 722 O O . GLU A 1 92 ? 13.160 3.605 12.713 1.00 96.44 92 GLU A O 1
ATOM 727 N N . LEU A 1 93 ? 11.390 2.941 11.503 1.00 94.94 93 LEU A N 1
ATOM 728 C CA . LEU A 1 93 ? 11.194 1.681 12.226 1.00 94.94 93 LEU A CA 1
ATOM 729 C C . LEU A 1 93 ? 12.016 0.520 11.660 1.00 94.94 93 LEU A C 1
ATOM 731 O O . LEU A 1 93 ? 12.323 -0.424 12.385 1.00 94.94 93 LEU A O 1
ATOM 735 N N . SER A 1 94 ? 12.333 0.540 10.362 1.00 93.12 94 SER A N 1
ATOM 736 C CA . SER A 1 94 ? 12.944 -0.617 9.688 1.00 93.12 94 SER A CA 1
ATOM 737 C C . SER A 1 94 ? 13.997 -0.274 8.637 1.00 93.12 94 SER A C 1
ATOM 739 O O . SER A 1 94 ? 14.518 -1.181 7.994 1.00 93.12 94 SER A O 1
ATOM 741 N N . HIS A 1 95 ? 14.318 1.009 8.448 1.00 93.94 95 HIS A N 1
ATOM 742 C CA . HIS A 1 95 ? 15.197 1.504 7.382 1.00 93.94 95 HIS A CA 1
ATOM 743 C C . HIS A 1 95 ? 14.765 1.032 5.981 1.00 93.94 95 HIS A C 1
ATOM 745 O O . HIS A 1 95 ? 15.574 0.915 5.058 1.00 93.94 95 HIS A O 1
ATOM 751 N N . SER A 1 96 ? 13.471 0.744 5.812 1.00 92.50 96 SER A N 1
ATOM 752 C CA . SER A 1 96 ? 12.917 0.264 4.552 1.00 92.50 96 SER A CA 1
ATOM 753 C C . SER A 1 96 ? 12.811 1.414 3.558 1.00 92.50 96 SER A C 1
ATOM 755 O O . SER A 1 96 ? 12.121 2.394 3.816 1.00 92.50 96 SER A O 1
ATOM 757 N N . ARG A 1 97 ? 13.432 1.238 2.388 1.00 90.94 97 ARG A N 1
ATOM 758 C CA . ARG A 1 97 ? 13.309 2.124 1.213 1.00 90.94 97 ARG A CA 1
ATOM 759 C C . ARG A 1 97 ? 12.306 1.610 0.179 1.00 90.94 97 ARG A C 1
ATOM 761 O O . ARG A 1 97 ? 12.332 2.029 -0.978 1.00 90.94 97 ARG A O 1
ATOM 768 N N . PHE A 1 98 ? 11.478 0.637 0.569 1.00 90.88 98 PHE A N 1
ATOM 769 C CA . PHE A 1 98 ? 10.444 0.087 -0.297 1.00 90.88 98 PHE A CA 1
ATOM 770 C C . PHE A 1 98 ? 9.430 1.177 -0.644 1.00 90.88 98 PHE A C 1
ATOM 772 O O . PHE A 1 98 ? 8.813 1.771 0.243 1.00 90.88 98 PHE A O 1
ATOM 779 N N . ARG A 1 99 ? 9.253 1.419 -1.940 1.00 89.44 99 ARG A N 1
ATOM 780 C CA . ARG A 1 99 ? 8.393 2.482 -2.441 1.00 89.44 99 ARG A CA 1
ATOM 781 C C . ARG A 1 99 ? 6.926 2.066 -2.416 1.00 89.44 99 ARG A C 1
ATOM 783 O O . ARG A 1 99 ? 6.579 0.975 -2.855 1.00 89.44 99 ARG A O 1
ATOM 790 N N . VAL A 1 100 ? 6.062 2.967 -1.957 1.00 92.56 100 VAL A N 1
ATOM 791 C CA . VAL A 1 100 ? 4.602 2.820 -2.047 1.00 92.56 100 VAL A CA 1
ATOM 792 C C . VAL A 1 100 ? 4.004 4.154 -2.501 1.00 92.56 100 VAL A C 1
ATOM 794 O O . VAL A 1 100 ? 3.371 4.868 -1.719 1.00 92.56 100 VAL A O 1
ATOM 797 N N . SER A 1 101 ? 4.263 4.532 -3.757 1.00 95.06 101 SER A N 1
ATOM 798 C CA . SER A 1 101 ? 3.976 5.888 -4.247 1.00 95.06 101 SER A CA 1
ATOM 799 C C . SER A 1 101 ? 2.486 6.206 -4.262 1.00 95.06 101 SER A C 1
ATOM 801 O O . SER A 1 101 ? 2.108 7.312 -3.882 1.00 95.06 101 SER A O 1
ATOM 803 N N . ARG A 1 102 ? 1.615 5.240 -4.591 1.00 95.88 102 ARG A N 1
ATOM 804 C CA . ARG A 1 102 ? 0.155 5.444 -4.562 1.00 95.88 102 ARG A CA 1
ATOM 805 C C . ARG A 1 102 ? -0.392 5.866 -3.201 1.00 95.88 102 ARG A C 1
ATOM 807 O O . ARG A 1 102 ? -1.357 6.623 -3.126 1.00 95.88 102 ARG A O 1
ATOM 814 N N . LEU A 1 103 ? 0.238 5.411 -2.119 1.00 96.75 103 LEU A N 1
ATOM 815 C CA . LEU A 1 103 ? -0.176 5.760 -0.766 1.00 96.75 103 LEU A CA 1
ATOM 816 C C . LEU A 1 103 ? 0.194 7.216 -0.442 1.00 96.75 103 LEU A C 1
ATOM 818 O O . LEU A 1 103 ? -0.639 7.966 0.062 1.00 96.75 103 LEU A O 1
ATOM 822 N N . MET A 1 104 ? 1.401 7.643 -0.818 1.00 97.25 104 MET A N 1
ATOM 823 C CA . MET A 1 104 ? 1.795 9.051 -0.723 1.00 97.25 104 MET A CA 1
ATOM 824 C C . MET A 1 104 ? 0.924 9.938 -1.623 1.00 97.25 104 MET A C 1
ATOM 826 O O . MET A 1 104 ? 0.478 10.996 -1.191 1.00 97.25 104 MET A O 1
ATOM 830 N N . ALA A 1 105 ? 0.615 9.492 -2.841 1.00 97.88 105 ALA A N 1
ATOM 831 C CA . ALA A 1 105 ? -0.252 10.207 -3.772 1.00 97.88 105 ALA A CA 1
ATOM 832 C C . ALA A 1 105 ? -1.681 10.380 -3.238 1.00 97.88 105 ALA A C 1
ATOM 834 O O . ALA A 1 105 ? -2.260 11.459 -3.363 1.00 97.88 105 ALA A O 1
ATOM 835 N N . TYR A 1 106 ? -2.233 9.353 -2.579 1.00 97.75 106 TYR A N 1
ATOM 836 C CA . TYR A 1 106 ? -3.505 9.456 -1.859 1.00 97.75 106 TYR A CA 1
ATOM 837 C C . TYR A 1 106 ? -3.448 10.573 -0.811 1.00 97.75 106 TYR A C 1
ATOM 839 O O . TYR A 1 106 ? -4.308 11.456 -0.798 1.00 97.75 106 TYR A O 1
ATOM 847 N N . ALA A 1 107 ? -2.413 10.580 0.032 1.00 98.19 107 ALA A N 1
ATOM 848 C CA . ALA A 1 107 ? -2.250 11.620 1.041 1.00 98.19 107 ALA A CA 1
ATOM 849 C C . ALA A 1 107 ? -2.085 13.013 0.412 1.00 98.19 107 ALA A C 1
ATOM 851 O O . ALA A 1 107 ? -2.751 13.954 0.841 1.00 98.19 107 ALA A O 1
ATOM 852 N N . ALA A 1 108 ? -1.276 13.137 -0.643 1.00 98.31 108 ALA A N 1
ATOM 853 C CA . ALA A 1 108 ? -1.056 14.385 -1.367 1.00 98.31 108 ALA A CA 1
ATOM 854 C C . ALA A 1 108 ? -2.363 14.965 -1.922 1.00 98.31 108 ALA A C 1
ATOM 856 O O . ALA A 1 108 ? -2.657 16.143 -1.707 1.00 98.31 108 ALA A O 1
ATOM 857 N N . TYR A 1 109 ? -3.183 14.130 -2.567 1.00 98.00 109 TYR A N 1
ATOM 858 C CA . TYR A 1 109 ? -4.483 14.531 -3.095 1.00 98.00 109 TYR A CA 1
ATOM 859 C C . TYR A 1 109 ? -5.420 15.020 -1.987 1.00 98.00 109 TYR A C 1
ATOM 861 O O . TYR A 1 109 ? -5.971 16.120 -2.084 1.00 98.00 109 TYR A O 1
ATOM 869 N N . HIS A 1 110 ? -5.583 14.244 -0.912 1.00 97.19 110 HIS A N 1
ATOM 870 C CA . HIS A 1 110 ? -6.517 14.574 0.167 1.00 97.19 110 HIS A CA 1
ATOM 871 C C . HIS A 1 110 ? -6.078 15.770 1.018 1.00 97.19 110 HIS A C 1
ATOM 873 O O . HIS A 1 110 ? -6.931 16.526 1.478 1.00 97.19 110 HIS A O 1
ATOM 879 N N . LEU A 1 111 ? -4.769 15.971 1.189 1.00 97.94 111 LEU A N 1
ATOM 880 C CA . LEU A 1 111 ? -4.197 17.103 1.924 1.00 97.94 111 LEU A CA 1
ATOM 881 C C . LEU A 1 111 ? -3.938 18.329 1.041 1.00 97.94 111 LEU A C 1
ATOM 883 O O . LEU A 1 111 ? -3.506 19.356 1.558 1.00 97.94 111 LEU A O 1
ATOM 887 N N . ARG A 1 112 ? -4.176 18.233 -0.277 1.00 97.62 112 ARG A N 1
ATOM 888 C CA . ARG A 1 112 ? -3.836 19.274 -1.265 1.00 97.62 112 ARG A CA 1
ATOM 889 C C . ARG A 1 112 ? -2.360 19.695 -1.181 1.00 97.62 112 ARG A C 1
ATOM 891 O O . ARG A 1 112 ? -2.030 20.872 -1.296 1.00 97.62 112 ARG A O 1
ATOM 898 N N . ASN A 1 113 ? -1.470 18.727 -0.962 1.00 97.88 113 ASN A N 1
ATOM 899 C CA . ASN A 1 113 ? -0.043 18.962 -0.762 1.00 97.88 113 ASN A CA 1
ATOM 900 C C . ASN A 1 113 ? 0.736 18.720 -2.064 1.00 97.88 113 ASN A C 1
ATOM 902 O O . ASN A 1 113 ? 1.042 17.581 -2.415 1.00 97.88 113 ASN A O 1
ATOM 906 N N . THR A 1 114 ? 1.074 19.803 -2.765 1.00 96.25 114 THR A N 1
ATOM 907 C CA . THR A 1 114 ? 1.789 19.755 -4.050 1.00 96.25 114 THR A CA 1
ATOM 908 C C . THR A 1 114 ? 3.220 19.238 -3.917 1.00 96.25 114 THR A C 1
ATOM 910 O O . THR A 1 114 ? 3.662 18.464 -4.758 1.00 96.25 114 THR A O 1
ATOM 913 N N . GLN A 1 115 ? 3.925 19.576 -2.835 1.00 96.62 115 GLN A N 1
ATOM 914 C CA . GLN A 1 115 ? 5.289 19.089 -2.594 1.00 96.62 115 GLN A CA 1
ATOM 915 C C . GLN A 1 115 ? 5.311 17.567 -2.416 1.00 96.62 115 GLN A C 1
ATOM 917 O O . GLN A 1 115 ? 6.156 16.883 -2.986 1.00 96.62 115 GLN A O 1
ATOM 922 N N . MET A 1 116 ? 4.340 17.031 -1.673 1.00 97.31 116 MET A N 1
ATOM 923 C CA . MET A 1 116 ? 4.172 15.587 -1.506 1.00 97.31 116 MET A CA 1
ATOM 924 C C . MET A 1 116 ? 3.789 14.902 -2.826 1.00 97.31 116 MET A C 1
ATOM 926 O O . MET A 1 116 ? 4.234 13.787 -3.085 1.00 97.31 116 MET A O 1
ATOM 930 N N . ALA A 1 117 ? 3.000 15.560 -3.683 1.00 97.38 117 ALA A N 1
ATOM 931 C CA . ALA A 1 117 ? 2.693 15.044 -5.018 1.00 97.38 117 ALA A CA 1
ATOM 932 C C . ALA A 1 117 ? 3.954 14.955 -5.897 1.00 97.38 117 ALA A C 1
ATOM 934 O O . ALA A 1 117 ? 4.206 13.917 -6.507 1.00 97.38 117 ALA A O 1
ATOM 935 N N . GLU A 1 118 ? 4.782 16.004 -5.919 1.00 95.88 118 GLU A N 1
ATOM 936 C CA . GLU A 1 118 ? 6.067 15.996 -6.630 1.00 95.88 118 GLU A CA 1
ATOM 937 C C . GLU A 1 118 ? 7.010 14.906 -6.106 1.00 95.88 118 GLU A C 1
ATOM 939 O O . GLU A 1 118 ? 7.702 14.249 -6.885 1.00 95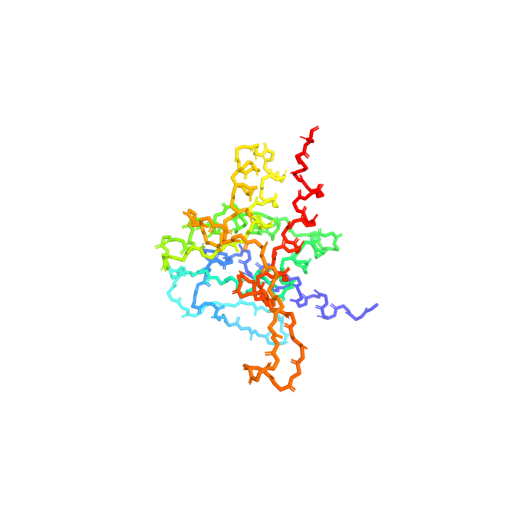.88 118 GLU A O 1
ATOM 944 N N . GLU A 1 119 ? 7.054 14.709 -4.788 1.00 95.06 119 GLU A N 1
ATOM 945 C CA . GLU A 1 119 ? 7.844 13.652 -4.159 1.00 95.06 119 GLU A CA 1
ATOM 946 C C . GLU A 1 119 ? 7.356 12.258 -4.572 1.00 95.06 119 GLU A C 1
ATOM 948 O O . GLU A 1 119 ? 8.175 11.424 -4.954 1.00 95.06 119 GLU A O 1
ATOM 953 N N . ALA A 1 120 ? 6.040 12.024 -4.599 1.00 95.81 120 ALA A N 1
ATOM 954 C CA . ALA A 1 120 ? 5.470 10.745 -5.021 1.00 95.81 120 ALA A CA 1
ATOM 955 C C . ALA A 1 120 ? 5.882 10.375 -6.458 1.00 95.81 120 ALA A C 1
ATOM 957 O O . ALA A 1 120 ? 6.216 9.215 -6.728 1.00 95.81 120 ALA A O 1
ATOM 958 N N . TRP A 1 121 ? 5.902 11.357 -7.368 1.00 95.19 121 TRP A N 1
ATOM 959 C CA . TRP A 1 121 ? 6.375 11.186 -8.746 1.00 95.19 121 TRP A CA 1
ATOM 960 C C . TRP A 1 121 ? 7.877 10.948 -8.835 1.00 95.19 121 TRP A C 1
ATOM 962 O O . TRP A 1 121 ? 8.299 10.033 -9.542 1.00 95.19 121 TRP A O 1
ATOM 972 N N . LYS A 1 122 ? 8.688 11.710 -8.092 1.00 93.25 122 LYS A N 1
ATOM 973 C CA . LYS A 1 122 ? 10.138 11.464 -8.007 1.00 93.25 122 LYS A CA 1
ATOM 974 C C . LYS A 1 122 ? 10.416 10.039 -7.544 1.00 93.25 122 LYS A C 1
ATOM 976 O O . LYS A 1 122 ? 11.227 9.354 -8.162 1.00 93.25 122 LYS A O 1
ATOM 981 N N . ASP A 1 123 ? 9.701 9.575 -6.524 1.00 92.81 123 ASP A N 1
ATOM 982 C CA . ASP A 1 123 ? 9.816 8.215 -6.016 1.00 92.81 123 ASP A CA 1
ATOM 983 C C . ASP A 1 123 ? 9.460 7.182 -7.100 1.00 92.81 123 ASP A C 1
ATOM 985 O O . ASP A 1 123 ? 10.185 6.196 -7.253 1.00 92.81 123 ASP A O 1
ATOM 989 N N . LEU A 1 124 ? 8.389 7.383 -7.881 1.00 92.50 124 LEU A N 1
ATOM 990 C CA . LEU A 1 124 ? 7.929 6.418 -8.895 1.00 92.50 124 LEU A CA 1
ATOM 991 C C . LEU A 1 124 ? 9.010 6.072 -9.936 1.00 92.50 124 LEU A C 1
ATOM 993 O O . LEU A 1 124 ? 9.089 4.929 -10.392 1.00 92.50 124 LEU A O 1
ATOM 997 N N . PHE A 1 125 ? 9.873 7.030 -10.279 1.00 88.44 125 PHE A N 1
ATOM 998 C CA . PHE A 1 125 ? 10.974 6.836 -11.232 1.00 88.44 125 PHE A CA 1
ATOM 999 C C . PHE A 1 125 ? 12.251 6.236 -10.611 1.00 88.44 125 PHE A C 1
ATOM 1001 O O . PHE A 1 125 ? 13.265 6.063 -11.293 1.00 88.44 125 PHE A O 1
ATOM 1008 N N . THR A 1 126 ? 12.214 5.872 -9.330 1.00 86.44 126 THR A N 1
ATOM 1009 C CA . THR A 1 126 ? 13.300 5.170 -8.631 1.00 86.44 126 THR A CA 1
ATOM 1010 C C . THR A 1 126 ? 12.981 3.681 -8.458 1.00 86.44 126 THR A C 1
ATOM 1012 O O . THR A 1 126 ? 11.815 3.294 -8.373 1.00 86.44 126 THR A O 1
ATOM 1015 N N . ARG A 1 127 ? 14.005 2.815 -8.402 1.00 79.00 127 ARG A N 1
ATOM 1016 C CA . ARG A 1 127 ? 13.838 1.380 -8.085 1.00 79.00 127 ARG A CA 1
ATOM 1017 C C . ARG A 1 127 ? 13.588 1.157 -6.594 1.00 79.00 127 ARG A C 1
ATOM 1019 O O . ARG A 1 127 ? 12.706 0.404 -6.204 1.00 79.00 127 ARG A O 1
ATOM 1026 N N . LEU A 1 128 ? 14.379 1.832 -5.778 1.00 77.19 128 LEU A N 1
ATOM 1027 C CA . LEU A 1 128 ? 14.173 2.048 -4.350 1.00 77.19 128 LEU A CA 1
ATOM 1028 C C . LEU A 1 128 ? 14.332 3.540 -4.125 1.00 77.19 128 LEU A C 1
ATOM 1030 O O . LEU A 1 128 ? 15.001 4.189 -4.929 1.00 77.19 128 LEU A O 1
ATOM 1034 N N . GLU A 1 129 ? 13.815 4.070 -3.023 1.00 71.31 129 GLU A N 1
ATOM 1035 C CA . GLU A 1 129 ? 14.018 5.482 -2.705 1.00 71.31 129 GLU A CA 1
ATOM 1036 C C . GLU A 1 129 ? 15.504 5.889 -2.858 1.00 71.31 129 GLU A C 1
ATOM 1038 O O . GLU A 1 129 ? 16.417 5.197 -2.386 1.00 71.31 129 GLU A O 1
ATOM 1043 N N . HIS A 1 130 ? 15.741 6.983 -3.591 1.00 72.06 130 HIS A N 1
ATOM 1044 C CA . HIS A 1 130 ? 17.061 7.513 -3.976 1.00 72.06 130 HIS A CA 1
ATOM 1045 C C . HIS A 1 130 ? 17.953 6.601 -4.841 1.00 72.06 130 HIS A C 1
ATOM 1047 O O . HIS A 1 130 ? 19.128 6.904 -5.040 1.00 72.06 130 HIS A O 1
ATOM 1053 N N . THR A 1 131 ? 17.422 5.507 -5.385 1.00 80.94 131 THR A N 1
ATOM 1054 C CA . THR A 1 131 ? 18.141 4.600 -6.292 1.00 80.94 131 THR A CA 1
ATOM 1055 C C . THR A 1 131 ? 17.503 4.662 -7.680 1.00 80.94 131 THR A C 1
ATOM 1057 O O . THR A 1 131 ? 16.377 4.185 -7.832 1.00 80.94 131 THR A O 1
ATOM 1060 N N . PRO A 1 132 ? 18.174 5.224 -8.703 1.00 80.88 132 PRO A N 1
ATOM 1061 C CA . PRO A 1 132 ? 17.612 5.309 -10.050 1.00 80.88 132 PRO A CA 1
ATOM 1062 C C . PRO A 1 132 ? 17.144 3.947 -10.568 1.00 80.88 132 PRO A C 1
ATOM 1064 O O . PRO A 1 132 ? 17.791 2.925 -10.319 1.00 80.88 132 PRO A O 1
ATOM 1067 N N . ALA A 1 133 ? 16.020 3.924 -11.286 1.00 82.06 133 ALA A N 1
ATOM 1068 C CA . ALA A 1 133 ? 15.602 2.710 -11.967 1.00 82.06 133 ALA A CA 1
ATOM 1069 C C . ALA A 1 133 ? 16.623 2.343 -13.063 1.00 82.06 133 ALA A C 1
ATOM 1071 O O . ALA A 1 133 ? 17.054 3.225 -13.813 1.00 82.06 133 ALA A O 1
ATOM 1072 N N . PRO A 1 134 ? 17.045 1.069 -13.164 1.00 84.50 134 PRO A N 1
ATOM 1073 C CA . PRO A 1 134 ? 17.884 0.628 -14.270 1.00 84.50 134 PRO A CA 1
ATOM 1074 C C . PRO A 1 134 ? 17.163 0.854 -15.609 1.00 84.50 134 PRO A C 1
ATOM 1076 O O . PRO A 1 134 ? 15.932 0.801 -15.661 1.00 84.50 134 PRO A O 1
ATOM 1079 N N . PRO A 1 135 ? 17.904 1.087 -16.705 1.00 85.88 135 PRO A N 1
ATOM 1080 C CA . PRO A 1 135 ? 17.295 1.307 -18.008 1.00 85.88 135 PRO A CA 1
ATOM 1081 C C . PRO A 1 135 ? 16.477 0.086 -18.443 1.00 85.88 135 PRO A C 1
ATOM 1083 O O . PRO A 1 135 ? 16.883 -1.066 -18.255 1.00 85.88 135 PRO A O 1
ATOM 1086 N N . PHE A 1 136 ? 15.330 0.343 -19.066 1.00 88.81 136 PHE A N 1
ATOM 1087 C CA . PHE A 1 136 ? 14.520 -0.700 -19.682 1.00 88.81 136 PHE A CA 1
ATOM 1088 C C . PHE A 1 136 ? 15.165 -1.111 -21.008 1.00 88.81 136 PHE A C 1
ATOM 1090 O O . PHE A 1 136 ? 15.174 -0.339 -21.970 1.00 88.81 136 PHE A O 1
ATOM 1097 N N . ARG A 1 137 ? 15.750 -2.310 -21.053 1.00 92.50 137 ARG A N 1
ATOM 1098 C CA . ARG A 1 137 ? 16.398 -2.848 -22.251 1.00 92.50 137 ARG A CA 1
ATOM 1099 C C . ARG A 1 137 ? 16.008 -4.305 -22.433 1.00 92.50 137 ARG A C 1
ATOM 1101 O O . ARG A 1 137 ? 16.348 -5.141 -21.603 1.00 92.50 137 ARG A O 1
ATOM 1108 N N . ILE A 1 138 ? 15.361 -4.586 -23.556 1.00 95.44 138 ILE A N 1
ATOM 1109 C CA . ILE A 1 138 ? 15.108 -5.947 -24.019 1.00 95.44 138 ILE A CA 1
ATOM 1110 C C . ILE A 1 138 ? 16.324 -6.398 -24.830 1.00 95.44 138 ILE A C 1
ATOM 1112 O O . ILE A 1 138 ? 16.804 -5.658 -25.691 1.00 95.44 138 ILE A O 1
ATOM 1116 N N . THR A 1 139 ? 16.836 -7.586 -24.528 1.00 95.69 139 THR A N 1
ATOM 1117 C CA . THR A 1 139 ? 17.947 -8.219 -25.242 1.00 95.69 139 THR A CA 1
ATOM 1118 C C . THR A 1 139 ? 17.484 -9.567 -25.769 1.00 95.69 139 THR A C 1
ATOM 1120 O O . THR A 1 139 ? 16.962 -10.373 -25.004 1.00 95.69 139 THR A O 1
ATOM 1123 N N . THR A 1 140 ? 17.693 -9.816 -27.060 1.00 97.56 140 THR A N 1
ATOM 1124 C CA . THR A 1 140 ? 17.443 -11.125 -27.668 1.00 97.56 140 THR A CA 1
ATOM 1125 C C . THR A 1 140 ? 18.666 -12.018 -27.483 1.00 97.56 140 THR A C 1
ATOM 1127 O O . THR A 1 140 ? 19.777 -11.649 -27.871 1.00 97.56 140 THR A O 1
ATOM 1130 N N . ILE A 1 141 ? 18.458 -13.197 -26.909 1.00 97.44 141 ILE A N 1
ATOM 1131 C CA . ILE A 1 141 ? 19.461 -14.235 -26.681 1.00 97.44 141 ILE A CA 1
ATOM 1132 C C . ILE A 1 141 ? 19.168 -15.392 -27.639 1.00 97.44 141 ILE A C 1
ATOM 1134 O O . ILE A 1 141 ? 18.018 -15.810 -27.807 1.00 97.44 141 ILE A O 1
ATOM 1138 N N . LEU A 1 142 ? 20.208 -15.883 -28.309 1.00 97.69 142 LEU A N 1
ATOM 1139 C CA . LEU A 1 142 ? 20.117 -16.934 -29.322 1.00 97.69 142 LEU A CA 1
ATOM 1140 C C . LEU A 1 142 ? 20.689 -18.261 -28.791 1.00 97.69 142 LEU A C 1
ATOM 1142 O O . LEU A 1 142 ? 21.386 -18.269 -27.779 1.00 97.69 142 LEU A O 1
ATOM 1146 N N . PRO A 1 143 ? 20.412 -19.399 -29.450 1.00 97.06 143 PRO A N 1
ATOM 1147 C CA . PRO A 1 143 ? 21.162 -20.631 -29.217 1.00 97.06 143 PRO A CA 1
ATOM 1148 C C . PRO A 1 143 ? 22.645 -20.488 -29.616 1.00 97.06 143 PRO A C 1
ATOM 1150 O O . PRO A 1 143 ? 22.924 -19.842 -30.632 1.00 97.06 143 PRO A O 1
ATOM 1153 N N . PRO A 1 144 ? 23.585 -21.158 -28.916 1.00 95.94 144 PRO A N 1
ATOM 1154 C CA . PRO A 1 144 ? 23.366 -22.193 -27.899 1.00 95.94 144 PRO A CA 1
ATOM 1155 C C . PRO A 1 144 ? 23.223 -21.691 -26.449 1.00 95.94 144 PRO A C 1
ATOM 1157 O O . PRO A 1 144 ? 23.037 -22.523 -25.564 1.00 95.94 144 PRO A O 1
ATOM 1160 N N . GLU A 1 145 ? 23.307 -20.384 -26.173 1.00 96.94 145 GLU A N 1
ATOM 1161 C CA . GLU A 1 145 ? 23.196 -19.824 -24.814 1.00 96.94 145 GLU A CA 1
ATOM 1162 C C . GLU A 1 145 ? 21.839 -20.136 -24.158 1.00 96.94 145 GLU A C 1
ATOM 1164 O O . GLU A 1 145 ? 21.757 -20.311 -22.941 1.00 96.94 145 GLU A O 1
ATOM 1169 N N . VAL A 1 146 ? 20.785 -20.253 -24.972 1.00 97.38 146 VAL A N 1
ATOM 1170 C CA . VAL A 1 146 ? 19.431 -20.680 -24.585 1.00 97.38 146 VAL A CA 1
ATOM 1171 C C . VAL A 1 146 ? 18.896 -21.767 -25.538 1.00 97.38 146 VAL A C 1
ATOM 1173 O O . VAL A 1 146 ? 19.315 -21.820 -26.696 1.00 97.38 146 VAL A O 1
ATOM 1176 N N . PRO A 1 147 ? 17.946 -22.634 -25.114 1.00 97.25 147 PRO A N 1
ATOM 1177 C CA . PRO A 1 147 ? 17.418 -23.716 -25.963 1.00 97.25 147 PRO A CA 1
ATOM 1178 C C . PRO A 1 147 ? 16.683 -23.248 -27.232 1.00 97.25 147 PRO A C 1
ATOM 1180 O O . PRO A 1 147 ? 16.584 -23.991 -28.206 1.00 97.25 147 PRO A O 1
ATOM 1183 N N . SER A 1 148 ? 16.148 -22.028 -27.220 1.00 97.69 148 SER A N 1
ATOM 1184 C CA . SER A 1 148 ? 15.454 -21.370 -28.329 1.00 97.69 148 SER A CA 1
ATOM 1185 C C . SER A 1 148 ? 15.579 -19.857 -28.171 1.00 97.69 148 SER A C 1
ATOM 1187 O O . SER A 1 148 ? 15.832 -19.399 -27.060 1.00 97.69 148 SER A O 1
ATOM 1189 N N . LEU A 1 149 ? 15.354 -19.089 -29.244 1.00 97.19 149 LEU A N 1
ATOM 1190 C CA . LEU A 1 149 ? 15.336 -17.621 -29.196 1.00 97.19 149 LEU A CA 1
ATOM 1191 C C . LEU A 1 149 ? 14.503 -17.117 -28.005 1.00 97.19 149 LEU A C 1
ATOM 1193 O O . LEU A 1 149 ? 13.359 -17.542 -27.829 1.00 97.19 149 LEU A O 1
ATOM 1197 N N . LEU A 1 150 ? 15.092 -16.230 -27.203 1.00 96.94 150 LEU A N 1
ATOM 1198 C CA . LEU A 1 150 ? 14.494 -15.670 -25.993 1.00 96.94 150 LEU A CA 1
ATOM 1199 C C . LEU A 1 150 ? 14.736 -14.162 -25.942 1.00 96.94 150 LEU A C 1
ATOM 1201 O O . LEU A 1 150 ? 15.876 -13.725 -26.052 1.00 96.94 150 LEU A O 1
ATOM 1205 N N . ASP A 1 151 ? 13.685 -13.385 -25.699 1.00 96.69 151 ASP A N 1
ATOM 1206 C CA . ASP A 1 151 ? 13.816 -11.980 -25.321 1.00 96.69 151 ASP A CA 1
ATOM 1207 C C . ASP A 1 151 ? 13.808 -11.857 -23.795 1.00 96.69 151 ASP A C 1
ATOM 1209 O O . ASP A 1 151 ? 12.897 -12.347 -23.126 1.00 96.69 151 ASP A O 1
ATOM 1213 N N . GLU A 1 152 ? 14.813 -11.184 -23.240 1.00 94.62 152 GLU A N 1
ATOM 1214 C CA . GLU A 1 152 ? 14.951 -10.977 -21.800 1.00 94.62 152 GLU A CA 1
ATOM 1215 C C . GLU A 1 152 ? 15.112 -9.489 -21.461 1.00 94.62 152 GLU A C 1
ATOM 1217 O O . GLU A 1 152 ? 15.810 -8.738 -22.146 1.00 94.62 152 GLU A O 1
ATOM 1222 N N . CYS A 1 153 ? 14.483 -9.062 -20.363 1.00 94.31 153 CYS A N 1
ATOM 1223 C CA . CYS A 1 153 ? 14.715 -7.769 -19.727 1.00 94.31 153 CYS A CA 1
ATOM 1224 C C . CYS A 1 153 ? 15.077 -8.008 -18.256 1.00 94.31 153 CYS A C 1
ATOM 1226 O O . CYS A 1 153 ? 14.207 -8.126 -17.399 1.00 94.31 153 CYS A O 1
ATOM 1228 N N . THR A 1 154 ? 16.373 -8.093 -17.954 1.00 91.38 154 THR A N 1
ATOM 1229 C CA . THR A 1 154 ? 16.871 -8.414 -16.601 1.00 91.38 154 THR A CA 1
ATOM 1230 C C . THR A 1 154 ? 16.666 -7.287 -15.588 1.00 91.38 154 THR A C 1
ATOM 1232 O O . THR A 1 154 ? 16.814 -7.491 -14.384 1.00 91.38 154 THR A O 1
ATOM 1235 N N . SER A 1 155 ? 16.333 -6.082 -16.057 1.00 89.31 155 SER A N 1
ATOM 1236 C CA . SER A 1 155 ? 16.149 -4.899 -15.217 1.00 89.31 155 SER A CA 1
ATOM 1237 C C . SER A 1 155 ? 14.761 -4.798 -14.572 1.00 89.31 155 SER A C 1
ATOM 1239 O O . SER A 1 155 ? 14.559 -3.937 -13.709 1.00 89.31 155 SER A O 1
ATOM 1241 N N . ILE A 1 156 ? 13.823 -5.679 -14.941 1.00 90.06 156 ILE A N 1
ATOM 1242 C CA . ILE A 1 156 ? 12.447 -5.699 -14.440 1.00 90.06 156 ILE A CA 1
ATOM 1243 C C . ILE A 1 156 ? 12.070 -7.087 -13.914 1.00 90.06 156 ILE A C 1
ATOM 1245 O O . ILE A 1 156 ? 12.451 -8.113 -14.465 1.00 90.06 156 ILE A O 1
ATOM 1249 N N . SER A 1 157 ? 11.282 -7.116 -12.845 1.00 91.31 157 SER A N 1
ATOM 1250 C CA . SER A 1 157 ? 10.611 -8.320 -12.355 1.00 91.31 157 SER A CA 1
ATOM 1251 C C . SER A 1 157 ? 9.096 -8.167 -12.456 1.00 91.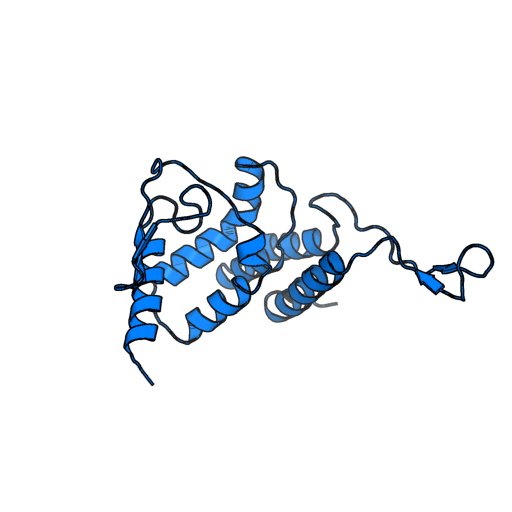31 157 SER A C 1
ATOM 1253 O O . SER A 1 157 ? 8.576 -7.057 -12.580 1.00 91.31 157 SER A O 1
ATOM 1255 N N . THR A 1 158 ? 8.360 -9.271 -12.327 1.00 93.19 158 THR A N 1
ATOM 1256 C CA . THR A 1 158 ? 6.890 -9.239 -12.264 1.00 93.19 158 THR A CA 1
ATOM 1257 C C . THR A 1 158 ? 6.383 -8.337 -11.135 1.00 93.19 158 THR A C 1
ATOM 1259 O O . THR A 1 158 ? 5.418 -7.600 -11.324 1.00 93.19 158 THR A O 1
ATOM 1262 N N . ASN A 1 159 ? 7.066 -8.340 -9.983 1.00 91.19 159 ASN A N 1
ATOM 1263 C CA . ASN A 1 159 ? 6.724 -7.481 -8.847 1.00 91.19 159 ASN A CA 1
ATOM 1264 C C . ASN A 1 159 ? 6.929 -5.999 -9.183 1.00 91.19 159 ASN A C 1
ATOM 1266 O O . ASN A 1 159 ? 6.064 -5.181 -8.873 1.00 91.19 159 ASN A O 1
ATOM 1270 N N . ASP A 1 160 ? 8.045 -5.666 -9.842 1.00 89.62 160 ASP A N 1
ATOM 1271 C CA . ASP A 1 160 ? 8.334 -4.294 -10.271 1.00 89.62 160 ASP A CA 1
ATOM 1272 C C . ASP A 1 160 ? 7.264 -3.803 -11.257 1.00 89.62 160 ASP A C 1
ATOM 1274 O O . ASP A 1 160 ? 6.712 -2.722 -11.075 1.00 89.62 160 ASP A O 1
ATOM 1278 N N . ALA A 1 161 ? 6.927 -4.616 -12.266 1.00 92.19 161 ALA A N 1
ATOM 1279 C CA . ALA A 1 161 ? 5.946 -4.264 -13.291 1.00 92.19 161 ALA A CA 1
ATOM 1280 C C . ALA A 1 161 ? 4.541 -4.049 -12.701 1.00 92.19 161 ALA A C 1
ATOM 1282 O O . ALA A 1 161 ? 3.875 -3.059 -13.015 1.00 92.19 161 ALA A O 1
ATOM 1283 N N . ALA A 1 162 ? 4.098 -4.950 -11.818 1.00 93.94 162 ALA A N 1
ATOM 1284 C CA . ALA A 1 162 ? 2.789 -4.865 -11.177 1.00 93.94 162 ALA A CA 1
ATOM 1285 C C . ALA A 1 162 ? 2.677 -3.638 -10.260 1.00 93.94 162 ALA A C 1
ATOM 1287 O O . ALA A 1 162 ? 1.726 -2.868 -10.373 1.00 93.94 162 ALA A O 1
ATOM 1288 N N . LEU A 1 163 ? 3.660 -3.416 -9.382 1.00 92.62 163 LEU A N 1
ATOM 1289 C CA . LEU A 1 163 ? 3.622 -2.282 -8.460 1.00 92.62 163 LEU A CA 1
ATOM 1290 C C . LEU A 1 163 ? 3.746 -0.947 -9.199 1.00 92.62 163 LEU A C 1
ATOM 1292 O O . LEU A 1 163 ? 2.979 -0.025 -8.930 1.00 92.62 163 LEU A O 1
ATOM 1296 N N . TRP A 1 164 ? 4.685 -0.849 -10.145 1.00 93.69 164 TRP A N 1
ATOM 1297 C CA . TRP A 1 164 ? 4.908 0.380 -10.903 1.00 93.69 164 TRP A CA 1
ATOM 1298 C C . TRP A 1 164 ? 3.674 0.776 -11.717 1.00 93.69 164 TRP A C 1
ATOM 1300 O O . TRP A 1 164 ? 3.283 1.939 -11.689 1.00 93.69 164 TRP A O 1
ATOM 1310 N N . SER A 1 165 ? 3.028 -0.178 -12.395 1.00 95.12 165 SER A N 1
ATOM 1311 C CA . SER A 1 165 ? 1.835 0.110 -13.204 1.00 95.12 165 SER A CA 1
ATOM 1312 C C . SER A 1 165 ? 0.643 0.563 -12.360 1.00 95.12 165 SER A C 1
ATOM 1314 O O . SER A 1 165 ? -0.004 1.546 -12.716 1.00 95.12 165 SER A O 1
ATOM 1316 N N . LEU A 1 166 ? 0.376 -0.089 -11.223 1.00 96.19 166 LEU A N 1
ATOM 1317 C CA . LEU A 1 166 ? -0.703 0.321 -10.320 1.00 96.19 166 LEU A CA 1
ATOM 1318 C C . LEU A 1 166 ? -0.439 1.689 -9.681 1.00 96.19 166 LEU A C 1
ATOM 1320 O O . LEU A 1 166 ? -1.365 2.493 -9.571 1.00 96.19 166 LEU A O 1
ATOM 1324 N N . ASP A 1 167 ? 0.808 1.964 -9.279 1.00 95.81 167 ASP A N 1
ATOM 1325 C CA . ASP A 1 167 ? 1.209 3.289 -8.800 1.00 95.81 167 ASP A CA 1
ATOM 1326 C C . ASP A 1 167 ? 0.963 4.349 -9.885 1.00 95.81 167 ASP A C 1
ATOM 1328 O O . ASP A 1 167 ? 0.280 5.337 -9.625 1.00 95.81 167 ASP A O 1
ATOM 1332 N N . ALA A 1 168 ? 1.459 4.120 -11.106 1.00 95.81 168 ALA A N 1
ATOM 1333 C CA . ALA A 1 168 ? 1.353 5.064 -12.215 1.00 95.81 168 ALA A CA 1
ATOM 1334 C C . ALA A 1 168 ? -0.106 5.375 -12.589 1.00 95.81 168 ALA A C 1
ATOM 1336 O O . ALA A 1 168 ? -0.463 6.545 -12.718 1.00 95.81 168 ALA A O 1
ATOM 1337 N N . ILE A 1 169 ? -0.958 4.349 -12.713 1.00 97.12 169 ILE A N 1
ATOM 1338 C CA . ILE A 1 169 ? -2.387 4.516 -13.031 1.00 97.12 169 ILE A CA 1
ATOM 1339 C C . ILE A 1 169 ? -3.073 5.381 -11.972 1.00 97.12 169 ILE A C 1
ATOM 1341 O O . ILE A 1 169 ? -3.755 6.347 -12.306 1.00 97.12 169 ILE A O 1
ATOM 1345 N N . TYR A 1 170 ? -2.885 5.052 -10.692 1.00 97.25 170 TYR A N 1
ATOM 1346 C CA . TYR A 1 170 ? -3.540 5.782 -9.612 1.00 97.25 170 TYR A CA 1
ATOM 1347 C C . TYR A 1 170 ? -3.018 7.218 -9.486 1.00 97.25 170 TYR A C 1
ATOM 1349 O O . TYR A 1 170 ? -3.793 8.154 -9.302 1.00 97.25 170 TYR A O 1
ATOM 1357 N N . MET A 1 171 ? -1.703 7.410 -9.593 1.00 97.44 171 MET A N 1
ATOM 1358 C CA . MET A 1 171 ? -1.084 8.731 -9.503 1.00 97.44 171 MET A CA 1
ATOM 1359 C C . MET A 1 171 ? -1.538 9.650 -10.632 1.00 97.44 171 MET A C 1
ATOM 1361 O O . MET A 1 171 ? -1.823 10.816 -10.370 1.00 97.44 171 MET A O 1
ATOM 1365 N N . GLN A 1 172 ? -1.676 9.129 -11.853 1.00 96.88 172 GLN A N 1
ATOM 1366 C CA . GLN A 1 172 ? -2.195 9.903 -12.978 1.00 96.88 172 GLN A CA 1
ATOM 1367 C C . GLN A 1 172 ? -3.634 10.389 -12.741 1.00 96.88 172 GLN A C 1
ATOM 1369 O O . GLN A 1 172 ? -3.983 11.474 -13.193 1.00 96.88 172 GLN A O 1
ATOM 1374 N N . GLU A 1 173 ? -4.453 9.621 -12.020 1.00 96.62 173 GLU A N 1
ATOM 1375 C CA . GLU A 1 173 ? -5.831 10.001 -11.684 1.00 96.62 173 GLU A CA 1
ATOM 1376 C C . GLU A 1 173 ? -5.888 11.121 -10.633 1.00 96.62 173 GLU A C 1
ATOM 1378 O O . GLU A 1 173 ? -6.661 12.067 -10.768 1.00 96.62 173 GLU A O 1
ATOM 1383 N N . VAL A 1 174 ? -5.088 11.026 -9.563 1.00 97.12 174 VAL A N 1
ATOM 1384 C CA . VAL A 1 174 ? -5.265 11.903 -8.386 1.00 97.12 174 VAL A CA 1
ATOM 1385 C C . VAL A 1 174 ? -4.277 13.062 -8.300 1.00 97.12 174 VAL A C 1
ATOM 1387 O O . VAL A 1 174 ? -4.568 14.068 -7.652 1.00 97.12 174 VAL A O 1
ATOM 1390 N N . ILE A 1 175 ? -3.107 12.931 -8.920 1.00 97.19 175 ILE A N 1
ATOM 1391 C CA . ILE A 1 175 ? -2.049 13.948 -8.950 1.00 97.19 175 ILE A CA 1
ATOM 1392 C C . ILE A 1 175 ? -1.410 14.019 -10.349 1.00 97.19 175 ILE A C 1
ATOM 1394 O O . ILE A 1 175 ? -0.200 13.819 -10.470 1.00 97.19 175 ILE A O 1
ATOM 1398 N N . PRO A 1 176 ? -2.186 14.272 -11.418 1.00 95.50 176 PRO A N 1
ATOM 1399 C CA . PRO A 1 176 ? -1.649 14.305 -12.776 1.00 95.50 176 PRO A CA 1
ATOM 1400 C C . PRO A 1 176 ? -0.508 15.321 -12.906 1.00 95.50 176 PRO A C 1
ATOM 1402 O O . PRO A 1 176 ? -0.574 16.420 -12.353 1.00 95.50 176 PRO A O 1
ATOM 1405 N N . ILE A 1 177 ? 0.528 14.951 -13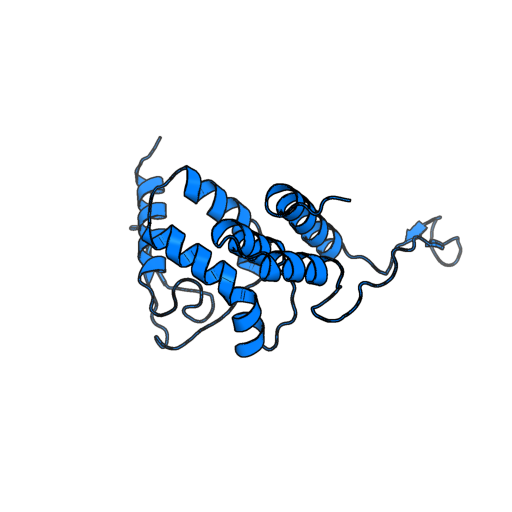.659 1.00 86.56 177 ILE A N 1
ATOM 1406 C CA . ILE A 1 177 ? 1.503 15.904 -14.194 1.00 86.56 177 ILE A CA 1
ATOM 1407 C C . ILE A 1 177 ? 1.031 16.278 -15.596 1.00 86.56 177 ILE A C 1
ATOM 1409 O O . ILE A 1 177 ? 0.867 15.399 -16.446 1.00 86.56 177 ILE A O 1
ATOM 1413 N N . ASP A 1 178 ? 0.805 17.569 -15.821 1.00 72.50 178 ASP A N 1
ATOM 1414 C CA . ASP A 1 178 ? 0.619 18.107 -17.164 1.00 72.50 178 ASP A CA 1
ATOM 1415 C C . ASP A 1 178 ? 1.973 18.078 -17.893 1.00 72.50 178 ASP A C 1
ATOM 1417 O O . ASP A 1 178 ? 2.985 18.528 -17.346 1.00 72.50 178 ASP A O 1
ATOM 1421 N N . ASN A 1 179 ? 1.989 17.508 -19.101 1.00 56.09 179 ASN A N 1
ATOM 1422 C CA . ASN A 1 179 ? 3.153 17.525 -19.996 1.00 56.09 179 ASN A CA 1
ATOM 1423 C C . ASN A 1 179 ? 3.308 18.879 -20.692 1.00 56.09 179 ASN A C 1
ATOM 1425 O O . ASN A 1 179 ? 2.271 19.440 -21.117 1.00 56.09 179 ASN A O 1
#

Organism: Bacteroides ovatus (NCBI:txid28116)

Foldseek 3Di:
DDCQVVQLVVQLLVQLLPQLLRCQDDPNDFDADPRRNHTHHPDDSPHGDADVCCCQVCVVVVLVVVVVVDDDVSSVVSLLVCLCCVCVRNCVPPNFQDQQLLSLLVNCLVVVPLVSLVVSVVCLQAPGVVHGQDDFDWDWDDPPVDPHIDIDGPSDDPSNVSRSVVSVVSSCVRPNDDD

Radius of gyration: 19.69 Å; chains: 1; bounding box: 51×44×53 Å

Sequence (179 aa):
GNTAYRDKIIAGMKSIAVLPNRLFTGPKALGFDPSTGIITTECDPKLETTNHLMTIMGGFEIANEMMRMIDIPEWKDAWLDHAARYKKKAWELSHSRFRVSRLMAYAAYHLRNTQMAEEAWKDLFTRLEHTPAPPFRITTILPPEVPSLLDECTSISTNDAALWSLDAIYMQEVIPIDN